Protein AF-A0A315EKC3-F1 (afdb_monomer)

Nearest PDB structures (foldseek):
  2x48-assembly1_A  TM=8.172E-01  e=1.775E-01  Sulfolobus islandicus rod-shaped virus 1
  2r0q-assembly1_F  TM=9.515E-01  e=4.956E-01  Staphylococcus aureus
  7bhy-assembly1_A  TM=9.100E-01  e=1.217E+00  Bacillus subtilis subsp. subtilis str. 168
  1tro-assembly2_E  TM=5.118E-01  e=4.122E+00  Escherichia coli str. K-12 substr. W3110
  6fal-assembly1_A  TM=5.032E-01  e=4.998E+00  Escherichia coli

Radius of gyration: 19.04 Å; Cα contacts (8 Å, |Δi|>4): 106; chains: 1; bounding box: 40×27×45 Å

Solvent-accessible surface area (backbone atoms only — not comparable to full-atom values): 5693 Å² total; per-residue (Å²): 140,87,82,65,79,79,38,65,35,100,83,78,36,26,38,49,62,30,50,68,76,70,50,88,91,36,71,52,27,71,74,61,34,62,73,51,33,48,59,50,16,73,78,42,39,73,38,73,46,76,42,76,74,61,60,65,59,55,50,50,54,52,46,52,51,51,50,53,42,46,75,72,68,49,52,58,65,58,50,10,64,74,71,76,48,50,51,68,58,44,50,63,53,74,76,105

Organism: NCBI:txid323423

InterPro domains:
  IPR009057 Homedomain-like superfamily [SSF46689] (25-95)
  IPR014875 Mor transcription activator [PF08765] (32-95)
  IPR036388 Winged helix-like DNA-binding domain superfamily [G3DSA:1.10.10.10] (61-96)

Sequence (96 aa):
MMLVEHAHGTDGTGVVYFPIHPRHGQCLVSLVGLSAAVKLSKAYGGQTIILPKCRAIYRARRNAEVMRMAEAGMSNRNIAQAVCLTERQVRNVLAK

pLDDT: mean 86.29, std 16.63, range [36.12, 97.94]

Foldseek 3Di:
DPLPVQQDDPVRWGKDAQALQDDPPDNLCVVPNDVVSNVVSVVQHPDIDTHDDCVVVVVVVLLVVLVVVVVVVDDLVVSCVVSVHDSVVSVVSVVD

Mean predicted aligned error: 7.87 Å

Structure (mmCIF, N/CA/C/O backbone):
data_AF-A0A315EKC3-F1
#
_entry.id   AF-A0A315EKC3-F1
#
loop_
_atom_site.group_PDB
_atom_site.id
_atom_site.type_symbol
_atom_site.label_atom_id
_atom_site.label_alt_id
_atom_site.label_comp_id
_atom_site.label_asym_id
_atom_site.label_entity_id
_atom_site.label_seq_id
_atom_site.pdbx_PDB_ins_code
_atom_site.Cartn_x
_atom_site.Cartn_y
_atom_site.Cartn_z
_atom_site.occupancy
_atom_site.B_iso_or_equiv
_atom_site.auth_seq_id
_atom_site.auth_comp_id
_atom_site.auth_asym_id
_atom_site.auth_atom_id
_atom_site.pdbx_PDB_model_num
ATOM 1 N N . MET A 1 1 ? -3.231 -17.148 -11.780 1.00 37.12 1 MET A N 1
ATOM 2 C CA . MET A 1 1 ? -2.850 -16.057 -10.855 1.00 37.12 1 MET A CA 1
ATOM 3 C C . MET A 1 1 ? -1.353 -16.185 -10.557 1.00 37.12 1 MET A C 1
ATOM 5 O O . MET A 1 1 ? -0.987 -16.747 -9.543 1.00 37.12 1 MET A O 1
ATOM 9 N N . MET A 1 2 ? -0.496 -15.757 -11.498 1.00 36.12 2 MET A N 1
ATOM 10 C CA . MET A 1 2 ? 0.964 -16.010 -11.522 1.00 36.12 2 MET A CA 1
ATOM 11 C C . MET A 1 2 ? 1.773 -14.697 -11.564 1.00 36.12 2 MET A C 1
ATOM 13 O O . MET A 1 2 ? 2.610 -14.499 -12.436 1.00 36.12 2 MET A O 1
ATOM 17 N N . LEU A 1 3 ? 1.492 -13.741 -10.6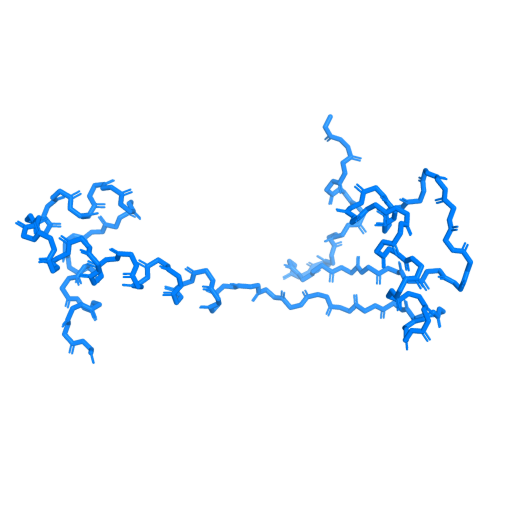75 1.00 39.88 3 LEU A N 1
ATOM 18 C CA . LEU A 1 3 ? 2.301 -12.509 -10.575 1.00 39.88 3 LEU A CA 1
ATOM 19 C C . LEU A 1 3 ? 3.009 -12.346 -9.229 1.00 39.88 3 LEU A C 1
ATOM 21 O O . LEU A 1 3 ? 3.786 -11.414 -9.063 1.00 39.88 3 LEU A O 1
ATOM 25 N N . VAL A 1 4 ? 2.778 -13.259 -8.283 1.00 43.75 4 VAL A N 1
ATOM 26 C CA . VAL A 1 4 ? 3.284 -13.123 -6.910 1.00 43.75 4 VAL A CA 1
ATOM 27 C C . VAL A 1 4 ? 4.591 -13.899 -6.689 1.00 43.75 4 VAL A C 1
ATOM 29 O O . VAL A 1 4 ? 5.378 -13.523 -5.833 1.00 43.75 4 VAL A O 1
ATOM 32 N N . GLU A 1 5 ? 4.896 -14.909 -7.512 1.00 43.12 5 GLU A N 1
ATOM 33 C CA . GLU A 1 5 ? 5.991 -15.849 -7.212 1.00 43.12 5 GLU A CA 1
ATOM 34 C C . GLU A 1 5 ? 7.410 -15.290 -7.393 1.00 43.12 5 GLU A C 1
ATOM 36 O O . GLU A 1 5 ? 8.347 -15.787 -6.779 1.00 43.12 5 GLU A O 1
ATOM 41 N N . HIS A 1 6 ? 7.596 -14.216 -8.163 1.00 44.69 6 HIS A N 1
ATOM 42 C CA . HIS A 1 6 ? 8.936 -13.678 -8.445 1.00 44.69 6 HIS A CA 1
ATOM 43 C C . HIS A 1 6 ? 9.391 -12.583 -7.469 1.00 44.69 6 HIS A C 1
ATOM 45 O O . HIS A 1 6 ? 10.468 -12.021 -7.649 1.00 44.69 6 HIS A O 1
ATOM 51 N N . ALA A 1 7 ? 8.583 -12.268 -6.451 1.00 49.41 7 ALA A N 1
ATOM 52 C CA . ALA A 1 7 ? 8.886 -11.253 -5.443 1.00 49.41 7 ALA A CA 1
ATOM 53 C C . ALA A 1 7 ? 8.872 -11.832 -4.020 1.00 49.41 7 ALA A C 1
ATOM 55 O O . ALA A 1 7 ? 8.479 -11.147 -3.077 1.00 49.41 7 ALA A O 1
ATOM 56 N N . HIS A 1 8 ? 9.284 -13.088 -3.846 1.00 47.12 8 HIS A N 1
ATOM 57 C CA . HIS A 1 8 ? 9.483 -13.692 -2.531 1.00 47.12 8 HIS A CA 1
ATOM 58 C C . HIS A 1 8 ? 10.980 -13.853 -2.261 1.00 47.12 8 HIS A C 1
ATOM 60 O O . HIS A 1 8 ? 11.618 -14.775 -2.757 1.00 47.12 8 HIS A O 1
ATOM 66 N N . GLY A 1 9 ? 11.551 -12.943 -1.474 1.00 49.84 9 GLY A N 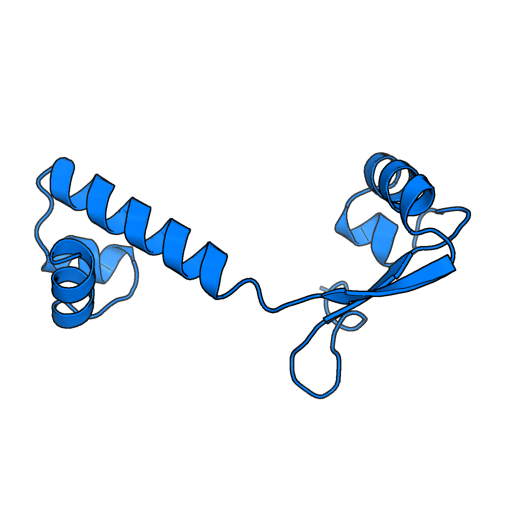1
ATOM 67 C CA . GLY A 1 9 ? 12.784 -13.223 -0.747 1.00 49.84 9 GLY A CA 1
ATOM 68 C C . GLY A 1 9 ? 12.511 -14.225 0.376 1.00 49.84 9 GLY A C 1
ATOM 69 O O . GLY A 1 9 ? 11.385 -14.365 0.866 1.00 49.84 9 GLY A O 1
ATOM 70 N N . THR A 1 10 ? 13.555 -14.948 0.766 1.00 48.25 10 THR A N 1
ATOM 71 C CA . THR A 1 10 ? 13.525 -16.106 1.676 1.00 48.25 10 THR A CA 1
ATOM 72 C C . THR A 1 10 ? 13.081 -15.787 3.113 1.00 48.25 10 THR A C 1
ATOM 74 O O . THR A 1 10 ? 12.813 -16.695 3.892 1.00 48.25 10 THR A O 1
ATOM 77 N N . ASP A 1 11 ? 12.933 -14.511 3.464 1.00 53.38 11 ASP A N 1
ATOM 78 C CA . ASP A 1 11 ? 12.584 -13.973 4.788 1.00 53.38 11 ASP A CA 1
ATOM 79 C C . ASP A 1 11 ? 11.230 -13.212 4.802 1.00 53.38 11 ASP A C 1
ATOM 81 O O . ASP A 1 11 ? 10.872 -12.490 5.751 1.00 53.38 11 ASP A O 1
ATOM 85 N N . GLY A 1 12 ? 10.441 -13.352 3.731 1.00 54.59 12 GLY A N 1
ATOM 86 C CA . GLY A 1 12 ? 9.180 -12.634 3.531 1.00 54.59 12 GLY A CA 1
ATOM 87 C C . GLY A 1 12 ? 9.361 -11.175 3.103 1.00 54.59 12 GLY A C 1
ATOM 88 O O . GLY A 1 12 ? 8.404 -10.397 3.175 1.00 54.59 12 GLY A O 1
ATOM 89 N N . THR A 1 13 ? 10.573 -10.787 2.715 1.00 63.16 13 THR A N 1
ATOM 90 C CA . THR A 1 13 ? 10.888 -9.494 2.108 1.00 63.16 13 THR A CA 1
ATOM 91 C C . THR A 1 13 ? 10.895 -9.681 0.593 1.00 63.16 13 THR A C 1
ATOM 93 O O . THR A 1 13 ? 11.463 -10.648 0.102 1.00 63.16 13 THR A O 1
ATOM 96 N N . GLY A 1 14 ? 10.199 -8.837 -0.170 1.00 74.06 14 GLY A N 1
ATOM 97 C CA . GLY A 1 14 ? 10.137 -9.035 -1.620 1.00 74.06 14 GLY A CA 1
ATOM 98 C C . GLY A 1 14 ? 11.424 -8.590 -2.299 1.00 74.06 14 GLY A C 1
ATOM 99 O O . GLY A 1 14 ? 12.080 -7.685 -1.804 1.00 74.06 14 GLY A O 1
ATOM 100 N N . VAL A 1 15 ? 11.794 -9.182 -3.429 1.00 81.88 15 VAL A N 1
ATOM 101 C CA . VAL A 1 15 ? 12.894 -8.675 -4.266 1.00 81.88 15 VAL A CA 1
ATOM 102 C C . VAL A 1 15 ? 12.358 -8.362 -5.648 1.00 81.88 15 VAL A C 1
ATOM 104 O O . VAL A 1 15 ? 11.587 -9.138 -6.205 1.00 81.88 15 VAL A O 1
ATOM 107 N N . VAL A 1 16 ? 12.723 -7.205 -6.193 1.00 86.31 16 VAL A N 1
ATOM 108 C CA . VAL A 1 16 ? 12.304 -6.801 -7.538 1.00 86.31 16 VAL A CA 1
ATOM 109 C C . VAL A 1 16 ? 13.500 -6.269 -8.302 1.00 86.31 16 VAL A C 1
ATOM 111 O O . VAL A 1 16 ? 14.190 -5.355 -7.854 1.00 86.31 16 VAL A O 1
ATOM 114 N N . TYR A 1 17 ? 13.728 -6.848 -9.476 1.00 88.19 17 TYR A N 1
ATOM 115 C CA . TYR A 1 17 ? 14.712 -6.366 -10.432 1.00 88.19 17 TYR A CA 1
ATOM 116 C C . TYR A 1 17 ? 14.127 -5.263 -11.321 1.00 88.19 17 TYR A C 1
ATOM 118 O O . TYR A 1 17 ? 13.016 -5.393 -11.845 1.00 88.19 17 TYR A O 1
ATOM 126 N N . PHE A 1 18 ? 14.907 -4.204 -11.528 1.00 92.75 18 PHE A N 1
ATOM 127 C CA . PHE A 1 18 ? 14.570 -3.061 -12.367 1.00 92.75 18 PHE A CA 1
ATOM 128 C C . PHE A 1 18 ? 15.390 -3.121 -13.664 1.00 92.75 18 PHE A C 1
ATOM 130 O O . PHE A 1 18 ? 16.577 -2.802 -13.659 1.00 92.75 18 PHE A O 1
ATOM 137 N N . PRO A 1 19 ? 14.800 -3.528 -14.801 1.00 91.56 19 PRO A N 1
ATOM 138 C CA . PRO A 1 19 ? 15.529 -3.657 -16.060 1.00 91.56 19 PRO A CA 1
ATOM 139 C C . PRO A 1 19 ? 15.910 -2.286 -16.616 1.00 91.56 19 PRO A C 1
ATOM 141 O O . PRO A 1 19 ? 15.110 -1.362 -16.554 1.00 91.56 19 PRO A O 1
ATOM 144 N N . ILE A 1 20 ? 17.087 -2.155 -17.233 1.00 94.25 20 ILE A N 1
ATOM 145 C CA . ILE A 1 20 ? 17.513 -0.893 -17.875 1.00 94.25 20 ILE A CA 1
ATOM 146 C C . ILE A 1 20 ? 16.552 -0.505 -19.015 1.00 94.25 20 ILE A C 1
ATOM 148 O O . ILE A 1 20 ? 16.196 0.659 -19.168 1.00 94.25 20 ILE A O 1
ATOM 152 N N . HIS A 1 21 ? 16.071 -1.499 -19.769 1.00 94.50 21 HIS A N 1
ATOM 153 C CA . HIS A 1 21 ? 15.108 -1.327 -20.858 1.00 94.50 21 HIS A CA 1
ATOM 154 C C . HIS A 1 21 ? 13.869 -2.206 -20.617 1.00 94.50 21 HIS A C 1
ATOM 156 O O . HIS A 1 21 ? 13.867 -3.375 -21.021 1.00 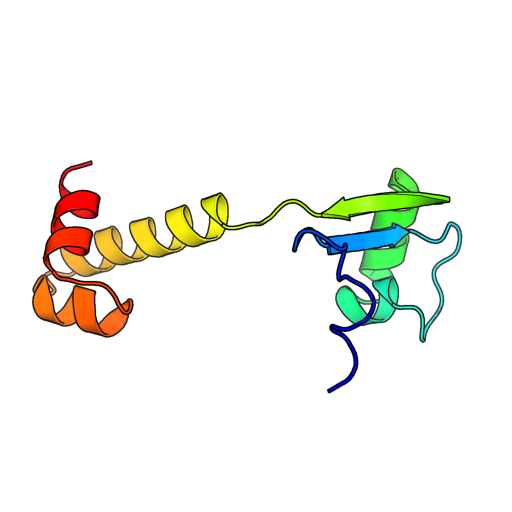94.50 21 HIS A O 1
ATOM 162 N N . PRO A 1 22 ? 12.826 -1.685 -19.943 1.00 92.38 22 PRO A N 1
ATOM 163 C CA . PRO A 1 22 ? 11.599 -2.431 -19.674 1.00 92.38 22 PRO A CA 1
ATOM 164 C C . PRO A 1 22 ? 10.884 -2.887 -20.947 1.00 92.38 22 PRO A C 1
ATOM 166 O O . PRO A 1 22 ? 10.744 -2.120 -21.900 1.00 92.38 22 PRO A O 1
ATOM 169 N N . ARG A 1 23 ? 10.389 -4.128 -20.948 1.00 92.50 23 ARG A N 1
ATOM 170 C CA . ARG A 1 23 ? 9.612 -4.724 -22.048 1.00 92.50 23 ARG A CA 1
ATOM 171 C C . ARG A 1 23 ? 8.375 -5.442 -21.515 1.00 92.50 23 ARG A C 1
ATOM 173 O O . ARG A 1 23 ? 8.361 -5.909 -20.376 1.00 92.50 23 ARG A O 1
ATOM 180 N N . HIS A 1 24 ? 7.343 -5.557 -22.349 1.00 91.06 24 HIS A N 1
ATOM 181 C CA . HIS A 1 24 ? 6.157 -6.355 -22.028 1.00 91.06 24 HIS A CA 1
ATOM 182 C C . HIS A 1 24 ? 6.534 -7.791 -21.627 1.00 91.06 24 HIS A C 1
ATOM 184 O O . HIS A 1 24 ? 7.520 -8.341 -22.113 1.00 91.06 24 HIS A O 1
ATOM 190 N N . GLY A 1 25 ? 5.761 -8.380 -20.711 1.00 84.50 25 GLY A N 1
ATOM 191 C CA . GLY A 1 25 ? 5.993 -9.733 -20.193 1.00 84.50 25 GLY A CA 1
ATOM 192 C C . GLY A 1 25 ? 7.024 -9.829 -19.062 1.00 84.50 25 GLY A C 1
ATOM 193 O O . GLY A 1 25 ? 7.110 -10.864 -18.411 1.00 84.50 25 GLY A O 1
ATOM 194 N N . GLN A 1 26 ? 7.775 -8.763 -18.765 1.00 86.75 26 GLN A N 1
ATOM 195 C CA . GLN A 1 26 ? 8.668 -8.731 -17.602 1.00 86.75 26 GLN A CA 1
ATOM 196 C C . GLN A 1 26 ? 7.884 -8.528 -16.295 1.00 86.75 26 GLN A C 1
ATOM 198 O O . GLN A 1 26 ? 6.841 -7.867 -16.278 1.00 86.75 26 GLN A O 1
ATOM 203 N N . CYS A 1 27 ? 8.419 -9.048 -15.184 1.00 85.25 27 CYS A N 1
ATOM 204 C CA . CYS A 1 27 ? 7.788 -8.975 -13.860 1.00 85.25 27 CYS A CA 1
ATOM 205 C C . CYS A 1 27 ? 7.439 -7.530 -13.459 1.00 85.25 2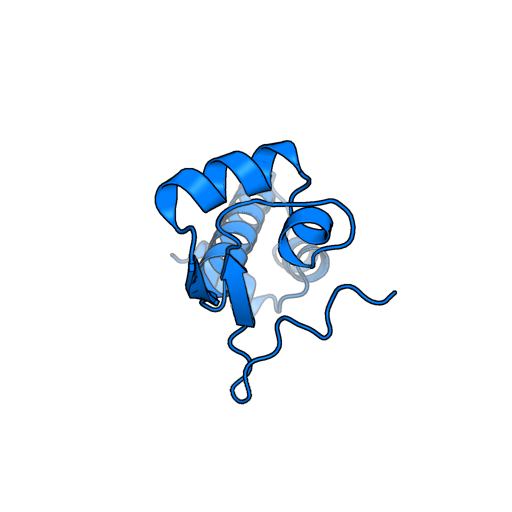7 CYS A C 1
ATOM 207 O O . CYS A 1 27 ? 6.270 -7.229 -13.226 1.00 85.25 27 CYS A O 1
ATOM 209 N N . LEU A 1 28 ? 8.409 -6.603 -13.492 1.00 88.00 28 LEU A N 1
ATOM 210 C CA . LEU A 1 28 ? 8.169 -5.198 -13.134 1.00 88.00 28 LEU A CA 1
ATOM 211 C C . LEU A 1 28 ? 7.065 -4.562 -13.994 1.00 88.00 28 LEU A C 1
ATOM 213 O O . LEU A 1 28 ? 6.177 -3.893 -13.474 1.00 88.00 28 LEU A O 1
ATOM 217 N N . VAL A 1 29 ? 7.086 -4.804 -15.307 1.00 92.50 29 VAL A N 1
ATOM 218 C CA . VAL A 1 29 ? 6.079 -4.269 -16.238 1.00 92.50 29 VAL A CA 1
ATOM 219 C C . VAL A 1 29 ? 4.693 -4.838 -15.950 1.00 92.50 29 VAL A C 1
ATOM 221 O O . VAL A 1 29 ? 3.707 -4.120 -16.073 1.00 92.50 29 VAL A O 1
ATOM 224 N N . SER A 1 30 ? 4.605 -6.093 -15.522 1.00 89.50 30 SER A N 1
ATOM 225 C CA . SER A 1 30 ? 3.332 -6.714 -15.152 1.00 89.50 30 SER A CA 1
ATOM 226 C C . SER A 1 30 ? 2.791 -6.197 -13.813 1.00 89.50 30 SER A C 1
ATOM 228 O O . SER A 1 30 ? 1.582 -6.186 -13.610 1.00 89.50 30 SER A O 1
ATOM 230 N N . LEU A 1 31 ? 3.673 -5.742 -12.915 1.00 87.94 31 LEU A N 1
ATOM 231 C CA . LEU A 1 31 ? 3.305 -5.196 -11.606 1.00 87.94 31 LEU A CA 1
ATOM 232 C C . LEU A 1 31 ? 2.808 -3.748 -11.671 1.00 87.94 31 LEU A C 1
ATOM 234 O O . LEU A 1 31 ? 1.830 -3.410 -11.010 1.00 87.94 31 LEU A O 1
ATOM 238 N N . VAL A 1 32 ? 3.489 -2.883 -12.430 1.00 90.25 32 VAL A N 1
ATOM 239 C CA . VAL A 1 32 ? 3.209 -1.431 -12.431 1.00 90.25 32 VAL A CA 1
ATOM 240 C C . VAL A 1 32 ? 2.809 -0.873 -13.800 1.00 90.25 32 VAL A C 1
ATOM 242 O O . VAL A 1 32 ? 2.477 0.305 -13.920 1.00 90.25 32 VAL A O 1
ATOM 245 N N . GLY A 1 33 ? 2.831 -1.699 -14.846 1.00 93.56 33 GLY A N 1
ATOM 246 C CA . GLY A 1 33 ? 2.637 -1.272 -16.229 1.00 93.56 33 GLY A CA 1
ATOM 247 C C . GLY A 1 33 ? 3.917 -0.728 -16.873 1.00 93.56 33 GLY A C 1
ATOM 248 O O . GLY A 1 33 ? 4.853 -0.290 -16.202 1.00 93.56 33 GLY A O 1
ATOM 249 N N . LEU A 1 34 ? 3.959 -0.724 -18.211 1.00 94.00 34 LEU A N 1
ATOM 250 C CA . LEU A 1 34 ? 5.164 -0.354 -18.968 1.00 94.00 34 LEU A CA 1
ATOM 251 C C . LEU A 1 34 ? 5.590 1.099 -18.719 1.00 94.00 34 LEU A C 1
ATOM 253 O O . LEU A 1 34 ? 6.763 1.365 -18.477 1.00 94.00 34 LEU A O 1
ATOM 257 N N . SER A 1 35 ? 4.640 2.037 -18.730 1.00 95.12 35 SER A N 1
ATOM 258 C CA . SER A 1 35 ? 4.924 3.466 -18.531 1.00 95.12 35 SER A CA 1
ATOM 259 C C . SER A 1 35 ? 5.567 3.749 -17.167 1.00 95.12 35 SER A C 1
ATOM 261 O O . SER A 1 35 ? 6.565 4.467 -17.082 1.00 95.12 35 SER A O 1
ATOM 263 N N . ALA A 1 36 ? 5.046 3.142 -16.094 1.00 94.06 36 ALA A N 1
ATOM 264 C CA . ALA A 1 36 ? 5.620 3.290 -14.759 1.00 94.06 36 ALA A CA 1
ATOM 265 C C . ALA A 1 36 ? 6.971 2.574 -14.641 1.00 94.06 36 ALA A C 1
ATOM 267 O O . ALA A 1 36 ? 7.908 3.143 -14.083 1.00 94.06 36 ALA A O 1
ATOM 268 N N . ALA A 1 37 ? 7.104 1.378 -15.224 1.00 94.12 37 ALA A N 1
ATOM 269 C CA . ALA A 1 37 ? 8.366 0.647 -15.251 1.00 94.12 37 ALA A CA 1
ATOM 270 C C . ALA A 1 37 ? 9.478 1.460 -15.932 1.00 94.12 37 ALA A C 1
ATOM 272 O O . ALA A 1 37 ? 10.568 1.554 -15.384 1.00 94.12 37 ALA A O 1
ATOM 273 N N . VAL A 1 38 ? 9.199 2.131 -17.057 1.00 95.44 38 VAL A N 1
ATOM 274 C CA . VAL A 1 38 ? 10.168 3.023 -17.724 1.00 95.44 38 VAL A CA 1
ATOM 275 C C . VAL A 1 38 ? 10.615 4.159 -16.805 1.00 95.44 38 VAL A C 1
ATOM 277 O O . VAL A 1 38 ? 11.805 4.458 -16.741 1.00 95.44 38 VAL A O 1
ATOM 280 N N . LYS A 1 39 ? 9.694 4.785 -16.064 1.00 95.94 39 LYS A N 1
ATOM 281 C CA . LYS A 1 39 ? 10.045 5.851 -15.110 1.00 95.94 39 LYS A CA 1
ATOM 282 C C . LYS A 1 39 ? 10.915 5.329 -13.968 1.00 95.94 39 LYS A C 1
ATOM 284 O O . LYS A 1 39 ? 11.903 5.968 -13.627 1.00 95.94 39 LYS A O 1
ATOM 289 N N . LEU A 1 40 ? 10.578 4.167 -13.413 1.00 92.94 40 LEU A N 1
ATOM 290 C CA . LEU A 1 40 ? 11.346 3.546 -12.333 1.00 92.94 40 LEU A CA 1
ATOM 291 C C . LEU A 1 40 ? 12.737 3.112 -12.806 1.00 92.94 40 LEU A C 1
ATOM 293 O O . LEU A 1 40 ? 13.726 3.371 -12.127 1.00 92.94 40 LEU A O 1
ATOM 297 N N . SER A 1 41 ? 12.834 2.531 -13.998 1.00 94.56 41 SER A N 1
ATOM 298 C CA . SER A 1 41 ? 14.099 2.106 -14.597 1.00 94.56 41 SER A CA 1
ATOM 299 C C . SER A 1 41 ? 15.041 3.255 -14.940 1.00 94.56 41 SER A C 1
ATOM 301 O O . SER A 1 41 ? 16.248 3.042 -14.970 1.00 94.56 41 SER A O 1
ATOM 303 N N . LYS A 1 42 ? 14.541 4.482 -15.134 1.00 95.00 42 LYS A N 1
ATOM 304 C CA . LYS A 1 42 ? 15.415 5.662 -15.252 1.00 95.00 42 LYS A CA 1
ATOM 305 C C . LYS A 1 42 ? 16.185 5.954 -13.962 1.00 95.00 42 LYS A C 1
ATOM 307 O O . LYS A 1 42 ? 17.307 6.432 -14.038 1.00 95.00 42 LYS A O 1
ATOM 312 N N . ALA A 1 43 ? 15.586 5.686 -12.802 1.00 93.12 43 ALA A N 1
ATOM 313 C CA . ALA A 1 43 ? 16.212 5.928 -11.502 1.00 93.12 43 ALA A CA 1
ATOM 314 C C . ALA A 1 43 ? 16.978 4.702 -10.975 1.00 93.12 43 ALA A C 1
ATOM 316 O O . ALA A 1 43 ? 18.031 4.849 -10.363 1.00 93.12 43 ALA A O 1
ATOM 317 N N . TYR A 1 44 ? 16.456 3.498 -11.223 1.00 92.81 44 TYR A N 1
ATOM 318 C CA . TYR A 1 44 ? 16.916 2.257 -10.587 1.00 92.81 44 TYR A CA 1
ATOM 319 C C . TYR A 1 44 ? 17.360 1.173 -11.579 1.00 92.81 44 TYR A C 1
ATOM 321 O O . TYR A 1 44 ? 17.581 0.030 -11.186 1.00 92.81 44 TYR A O 1
ATOM 329 N N . GLY A 1 45 ? 17.464 1.493 -12.870 1.00 92.62 45 GLY A N 1
ATOM 330 C CA . GLY A 1 45 ? 17.795 0.526 -13.916 1.00 92.62 45 GLY A CA 1
ATOM 331 C C . GLY A 1 45 ? 19.087 -0.241 -13.624 1.00 92.62 45 GLY A C 1
ATOM 332 O O . GLY A 1 45 ? 20.101 0.339 -13.247 1.00 92.62 45 GLY A O 1
ATOM 333 N N . GLY A 1 46 ? 19.038 -1.560 -13.798 1.00 92.00 46 GLY A N 1
ATOM 334 C CA . GLY A 1 46 ? 20.141 -2.478 -13.516 1.00 92.00 46 GLY A CA 1
ATOM 335 C C . GLY A 1 46 ? 20.220 -2.950 -12.063 1.00 92.00 46 GLY A C 1
ATOM 336 O O . GLY A 1 46 ? 21.039 -3.817 -11.773 1.00 92.00 46 GLY A O 1
ATOM 337 N N . GLN A 1 47 ? 19.375 -2.437 -11.164 1.00 91.31 47 GLN A N 1
ATOM 338 C CA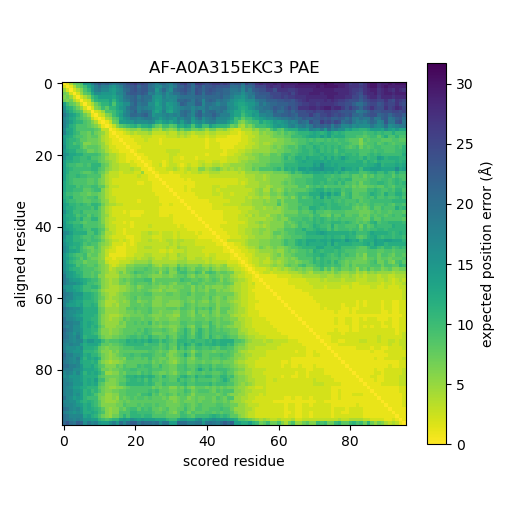 . GLN A 1 47 ? 19.416 -2.779 -9.743 1.00 91.31 47 GLN A CA 1
ATOM 339 C C . GLN A 1 47 ? 18.338 -3.798 -9.366 1.00 91.31 47 GLN A C 1
ATOM 341 O O . GLN A 1 47 ? 17.231 -3.802 -9.909 1.00 91.31 47 GLN A O 1
ATOM 346 N N . THR A 1 48 ? 18.650 -4.632 -8.375 1.00 89.12 48 THR A N 1
ATOM 347 C CA . THR A 1 48 ? 17.665 -5.445 -7.657 1.00 89.12 48 THR A CA 1
ATOM 348 C C . THR A 1 48 ? 17.438 -4.817 -6.295 1.00 89.12 48 THR A C 1
ATOM 350 O O . THR A 1 48 ? 18.371 -4.696 -5.505 1.00 89.12 48 THR A O 1
ATOM 353 N N . ILE A 1 49 ? 16.201 -4.412 -6.023 1.00 86.19 49 ILE A N 1
ATOM 354 C CA . ILE A 1 49 ? 15.834 -3.746 -4.776 1.00 86.19 49 ILE A CA 1
ATOM 355 C C . ILE A 1 49 ? 15.059 -4.717 -3.895 1.00 86.19 49 ILE A C 1
ATOM 357 O O . ILE A 1 49 ? 14.141 -5.406 -4.347 1.00 86.19 49 ILE A O 1
ATOM 361 N N . ILE A 1 50 ? 15.419 -4.729 -2.614 1.00 84.00 50 ILE A N 1
ATOM 362 C CA . ILE A 1 50 ? 14.679 -5.416 -1.562 1.00 84.00 50 ILE A CA 1
ATOM 363 C C . ILE A 1 50 ? 13.491 -4.531 -1.164 1.00 84.00 50 ILE A C 1
ATOM 365 O O . ILE A 1 50 ? 13.662 -3.415 -0.675 1.00 84.00 50 ILE A O 1
ATOM 369 N N . LEU A 1 51 ? 12.277 -5.023 -1.385 1.00 79.81 51 LEU A N 1
ATOM 370 C CA . LEU A 1 51 ? 11.035 -4.356 -1.030 1.00 79.81 51 LEU A CA 1
ATOM 371 C C . LEU A 1 51 ? 10.733 -4.536 0.461 1.00 79.81 51 LEU A C 1
ATOM 373 O O . LEU A 1 51 ? 10.433 -5.655 0.895 1.00 79.81 51 LEU A O 1
ATOM 377 N N . PRO A 1 52 ? 10.739 -3.451 1.255 1.00 76.12 52 PRO A N 1
ATOM 378 C CA . PRO A 1 52 ? 10.413 -3.540 2.666 1.00 76.12 52 PRO A CA 1
ATOM 379 C C . PRO A 1 52 ? 8.948 -3.942 2.863 1.00 76.12 52 PRO A C 1
ATOM 381 O O . PRO A 1 52 ? 8.064 -3.655 2.055 1.00 76.12 52 PRO A O 1
ATOM 384 N N . LYS A 1 53 ? 8.660 -4.568 4.005 1.00 78.44 53 LYS A N 1
ATOM 385 C CA . LYS A 1 53 ? 7.288 -4.902 4.397 1.00 78.44 53 LYS A CA 1
ATOM 386 C C . LYS A 1 53 ? 6.506 -3.614 4.670 1.00 78.44 53 LYS A C 1
ATOM 388 O O . LYS A 1 53 ? 6.759 -2.931 5.660 1.00 78.44 53 LYS A O 1
ATOM 393 N N . CYS A 1 54 ? 5.455 -3.347 3.897 1.00 82.44 54 CYS A N 1
ATOM 394 C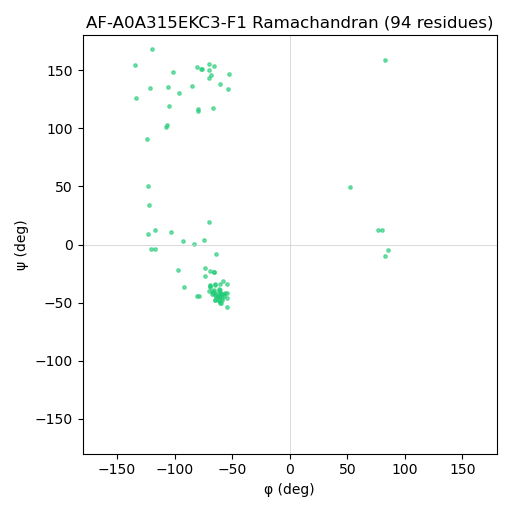 CA . CYS A 1 54 ? 4.571 -2.182 4.079 1.00 82.44 54 CYS A CA 1
ATOM 395 C C . CYS A 1 54 ? 3.675 -2.243 5.340 1.00 82.44 54 CYS A C 1
ATOM 397 O O . CYS A 1 54 ? 2.673 -1.534 5.431 1.00 82.44 54 CYS A O 1
ATOM 399 N N . ARG A 1 55 ? 4.013 -3.070 6.343 1.00 85.25 55 ARG A N 1
ATOM 400 C CA . ARG A 1 55 ? 3.223 -3.280 7.573 1.00 85.25 55 ARG A CA 1
ATOM 401 C C . ARG A 1 55 ? 2.926 -1.971 8.303 1.00 85.25 55 ARG A C 1
ATOM 403 O O . ARG A 1 55 ? 1.807 -1.786 8.770 1.00 85.25 55 ARG A O 1
ATOM 410 N N . ALA A 1 56 ? 3.908 -1.073 8.388 1.00 86.56 56 ALA A N 1
ATOM 411 C CA . ALA A 1 56 ? 3.743 0.223 9.041 1.00 86.56 56 ALA A CA 1
ATOM 412 C C . ALA A 1 56 ? 2.712 1.099 8.311 1.00 86.56 56 ALA A C 1
ATOM 414 O O . ALA A 1 56 ? 1.810 1.634 8.950 1.00 86.56 56 ALA A O 1
ATOM 415 N N . ILE A 1 57 ? 2.792 1.164 6.978 1.00 89.19 57 ILE A N 1
ATOM 416 C CA . ILE A 1 57 ? 1.874 1.943 6.137 1.00 89.19 57 ILE A CA 1
ATOM 417 C C . ILE A 1 57 ? 0.452 1.383 6.235 1.00 89.19 57 ILE A C 1
ATOM 419 O O . ILE A 1 57 ? -0.488 2.131 6.496 1.00 89.19 57 ILE A O 1
ATOM 423 N N . TYR A 1 58 ? 0.280 0.063 6.104 1.00 89.75 58 TYR A N 1
ATOM 424 C CA . TYR A 1 58 ? -1.039 -0.563 6.244 1.00 89.75 58 TYR A CA 1
ATOM 425 C C . TYR A 1 58 ? -1.631 -0.357 7.638 1.00 89.75 58 TYR A C 1
ATOM 427 O O . TYR A 1 58 ? -2.821 -0.070 7.768 1.00 89.75 58 TYR A O 1
ATOM 435 N N . ARG A 1 59 ? -0.803 -0.451 8.686 1.00 92.00 59 ARG A N 1
ATOM 436 C CA . ARG A 1 59 ? -1.228 -0.169 10.059 1.00 92.00 59 ARG A CA 1
ATOM 437 C C . ARG A 1 59 ? -1.667 1.285 10.219 1.00 92.00 59 ARG A C 1
ATOM 439 O O . ARG A 1 59 ? -2.701 1.513 10.838 1.00 92.00 59 ARG A O 1
ATOM 446 N N . ALA A 1 60 ? -0.914 2.238 9.671 1.00 93.12 60 ALA A N 1
ATOM 447 C CA . ALA A 1 60 ? -1.255 3.657 9.717 1.00 93.12 60 ALA A CA 1
ATOM 448 C C . ALA A 1 60 ? -2.583 3.935 8.999 1.00 93.12 60 ALA A C 1
ATOM 450 O O . ALA A 1 60 ? -3.476 4.533 9.591 1.00 93.12 60 ALA A O 1
ATOM 451 N N . ARG A 1 61 ? -2.764 3.401 7.783 1.00 95.38 61 ARG A N 1
ATOM 452 C CA . ARG A 1 61 ? -4.020 3.523 7.026 1.00 95.38 61 ARG A CA 1
ATOM 453 C C . ARG A 1 61 ? -5.211 2.945 7.792 1.00 95.38 61 ARG A C 1
ATOM 455 O O . ARG A 1 61 ? -6.240 3.597 7.906 1.00 95.38 61 ARG A O 1
ATOM 462 N N . ARG A 1 62 ? -5.070 1.734 8.340 1.00 95.88 62 ARG A N 1
ATOM 463 C CA . ARG A 1 62 ? -6.119 1.097 9.150 1.00 95.88 62 ARG A CA 1
ATOM 464 C C . ARG A 1 62 ? -6.449 1.927 10.392 1.00 95.88 62 ARG A C 1
ATOM 466 O O . ARG A 1 62 ? -7.611 2.054 10.744 1.00 95.88 62 ARG A O 1
ATOM 473 N N . ASN A 1 63 ? -5.440 2.476 11.066 1.00 96.94 63 ASN A N 1
ATOM 474 C CA . ASN A 1 63 ? -5.658 3.320 12.236 1.00 96.94 63 ASN A CA 1
ATOM 475 C C . ASN A 1 63 ? -6.384 4.624 11.874 1.00 96.94 63 ASN A C 1
ATOM 477 O O . ASN A 1 63 ? -7.290 5.014 12.598 1.00 96.94 63 ASN A O 1
ATOM 481 N N . ALA A 1 64 ? -6.037 5.254 10.750 1.00 96.75 64 ALA A N 1
ATOM 482 C CA . ALA A 1 64 ? -6.757 6.424 10.250 1.00 96.75 64 ALA A CA 1
ATOM 483 C C . ALA A 1 64 ? -8.233 6.102 9.962 1.00 96.75 64 ALA A C 1
ATOM 485 O O . ALA A 1 64 ? -9.109 6.887 10.304 1.00 96.75 64 ALA A O 1
ATOM 486 N N . GLU A 1 65 ? -8.520 4.917 9.415 1.00 97.38 65 GLU A N 1
ATOM 487 C CA . GLU A 1 65 ? -9.901 4.475 9.195 1.00 97.38 65 GLU A CA 1
ATOM 488 C C . GLU A 1 65 ? -10.666 4.254 10.509 1.00 97.38 65 GLU A C 1
ATOM 490 O O . GLU A 1 65 ? -11.826 4.640 10.613 1.00 97.38 65 GLU A O 1
ATOM 495 N N . VAL A 1 66 ? -10.009 3.703 11.538 1.00 97.56 66 VAL A N 1
ATOM 496 C CA . VAL A 1 66 ? -10.587 3.589 12.889 1.00 97.56 66 VAL A CA 1
ATOM 497 C C . VAL A 1 66 ? -10.962 4.964 13.449 1.00 97.56 66 VAL A C 1
ATOM 499 O O . VAL A 1 66 ? -12.075 5.116 13.948 1.00 97.56 66 VAL A O 1
ATOM 502 N N . MET A 1 67 ? -10.074 5.960 13.333 1.00 97.31 67 MET A N 1
ATOM 503 C CA . MET A 1 67 ? -10.3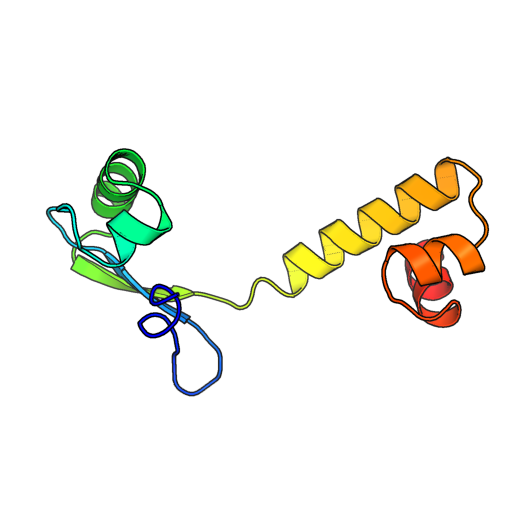54 7.335 13.777 1.00 97.31 67 MET A CA 1
ATOM 504 C C . MET A 1 67 ? -11.543 7.927 13.017 1.00 97.31 67 MET A C 1
ATOM 506 O O . MET A 1 67 ? -12.499 8.386 13.633 1.00 97.31 67 MET A O 1
ATOM 510 N N . ARG A 1 68 ? -11.540 7.811 11.684 1.00 97.94 68 ARG A N 1
ATOM 511 C CA . ARG A 1 68 ? -12.617 8.305 10.816 1.00 97.94 68 ARG A CA 1
ATOM 512 C C . ARG A 1 68 ? -13.979 7.701 11.173 1.00 97.94 68 ARG A C 1
ATOM 514 O O . ARG A 1 68 ? -14.989 8.399 11.184 1.00 97.94 68 ARG A O 1
ATOM 521 N N . MET A 1 69 ? -14.034 6.395 11.444 1.00 97.38 69 MET A N 1
ATOM 522 C CA . MET A 1 69 ? -15.280 5.727 11.834 1.00 97.38 69 MET A CA 1
ATOM 523 C C . MET A 1 69 ? -15.760 6.153 13.228 1.00 97.38 69 MET A C 1
ATOM 525 O O . MET A 1 69 ? -16.966 6.285 13.438 1.00 97.38 69 MET A O 1
ATOM 529 N N . ALA A 1 70 ? -14.837 6.380 14.167 1.00 97.12 70 ALA A N 1
ATOM 530 C CA . ALA A 1 70 ? -15.171 6.877 15.499 1.00 97.12 70 ALA A CA 1
ATOM 531 C C . ALA A 1 70 ? -15.699 8.320 15.452 1.00 97.12 70 ALA A C 1
ATOM 533 O O . ALA A 1 70 ? -16.711 8.613 16.083 1.00 97.12 70 ALA A O 1
ATOM 534 N N . GLU A 1 71 ? -15.082 9.191 14.649 1.00 97.00 71 GLU A N 1
ATOM 535 C CA . GLU A 1 71 ? -15.565 10.556 14.385 1.00 97.00 71 GLU A CA 1
ATOM 536 C C . GLU A 1 71 ? -16.962 10.562 13.750 1.00 97.00 71 GLU A C 1
ATOM 538 O O . GLU A 1 71 ? -17.789 11.413 14.066 1.00 97.00 71 GLU A O 1
ATOM 543 N N . ALA A 1 72 ? -17.265 9.566 12.913 1.00 97.25 72 ALA A N 1
ATOM 544 C CA . ALA A 1 72 ? -18.601 9.348 12.359 1.00 97.25 72 ALA A CA 1
ATOM 545 C C . ALA A 1 72 ? -19.616 8.768 13.373 1.00 97.25 72 ALA A C 1
ATOM 547 O O . ALA A 1 72 ? -20.744 8.451 12.994 1.00 97.25 72 ALA A O 1
ATOM 548 N N . GLY A 1 73 ? -19.235 8.595 14.644 1.00 97.56 73 GLY A N 1
ATOM 549 C CA . GLY A 1 73 ? -20.111 8.136 15.725 1.00 97.56 73 GLY A CA 1
ATOM 550 C C . GLY A 1 73 ? -20.338 6.622 15.781 1.00 97.56 73 GLY A C 1
ATOM 551 O O . GLY A 1 73 ? -21.239 6.167 16.489 1.00 97.56 73 GLY A O 1
ATOM 552 N N . MET A 1 74 ? -19.559 5.813 15.053 1.00 97.44 74 MET A N 1
ATOM 553 C CA . MET A 1 74 ? -19.691 4.355 15.133 1.00 97.44 74 MET A CA 1
ATOM 554 C C . MET A 1 74 ? -19.236 3.815 16.496 1.00 97.44 74 MET A C 1
ATOM 556 O O . MET A 1 74 ? -18.268 4.284 17.090 1.00 97.44 74 MET A O 1
ATOM 560 N N . SER A 1 75 ? -19.902 2.759 16.973 1.00 97.69 75 SER A N 1
ATOM 561 C CA . SER A 1 75 ? -19.500 2.070 18.202 1.00 97.69 75 SER A CA 1
ATOM 562 C C . SER A 1 75 ? -18.194 1.290 18.013 1.00 97.69 75 SER A C 1
ATOM 564 O O . SER A 1 75 ? -17.928 0.739 16.942 1.00 97.69 75 SER A O 1
ATOM 566 N N . ASN A 1 76 ? -17.409 1.146 19.086 1.00 97.38 76 ASN A N 1
ATOM 567 C CA . ASN A 1 76 ? -16.153 0.383 19.064 1.00 97.38 76 ASN A CA 1
ATOM 568 C C . ASN A 1 76 ? -16.327 -1.055 18.551 1.00 97.38 76 ASN A C 1
ATOM 570 O O . ASN A 1 76 ? -15.437 -1.567 17.875 1.00 97.38 76 ASN A O 1
ATOM 574 N N . ARG A 1 77 ? -17.473 -1.687 18.834 1.00 97.88 77 ARG A N 1
ATOM 575 C CA . ARG A 1 77 ? -17.825 -3.024 18.340 1.00 97.88 77 ARG A CA 1
ATOM 576 C C . ARG A 1 77 ? -17.976 -3.051 16.819 1.00 97.88 77 ARG A C 1
ATOM 578 O O . ARG A 1 77 ? -17.399 -3.918 16.166 1.00 97.88 77 ARG A O 1
ATOM 585 N N . ASN A 1 78 ? -18.712 -2.093 16.256 1.00 97.75 78 ASN A N 1
ATOM 586 C CA . ASN A 1 78 ? -18.937 -2.023 14.811 1.00 97.75 78 ASN A CA 1
ATOM 587 C C . ASN A 1 78 ? -17.638 -1.693 14.068 1.00 97.75 78 ASN A C 1
ATOM 589 O O 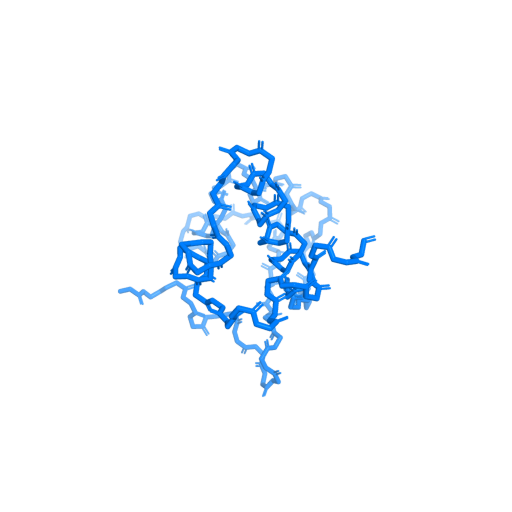. ASN A 1 78 ? -17.342 -2.313 13.048 1.00 97.75 78 ASN A O 1
ATOM 593 N N . ILE A 1 79 ? -16.822 -0.790 14.620 1.00 97.88 79 ILE A N 1
ATOM 594 C CA . ILE A 1 79 ? -15.492 -0.475 14.082 1.00 97.88 79 ILE A CA 1
ATOM 595 C C . ILE A 1 79 ? -14.611 -1.726 14.093 1.00 97.88 79 ILE A C 1
ATOM 597 O O . ILE A 1 79 ? -14.027 -2.083 13.072 1.00 97.88 79 ILE A O 1
ATOM 601 N N . ALA A 1 80 ? -14.540 -2.420 15.233 1.00 97.81 80 ALA A N 1
ATOM 602 C CA . ALA A 1 80 ? -13.758 -3.641 15.399 1.00 97.81 80 ALA A CA 1
ATOM 603 C C . ALA A 1 80 ? -14.125 -4.700 14.348 1.00 97.81 80 ALA A C 1
ATOM 605 O O . ALA A 1 80 ? -13.237 -5.250 13.696 1.00 97.81 80 ALA A O 1
ATOM 606 N N . GLN A 1 81 ? -15.422 -4.917 14.119 1.00 97.31 81 GLN A N 1
ATOM 607 C CA . GLN A 1 81 ? -15.905 -5.827 13.085 1.00 97.31 81 GLN A CA 1
ATOM 608 C C . GLN A 1 81 ? -15.526 -5.359 11.671 1.00 97.31 81 GLN A C 1
ATOM 610 O O . GLN A 1 81 ? -15.077 -6.172 10.866 1.00 97.31 81 GLN A O 1
ATOM 615 N N . ALA A 1 82 ? -15.656 -4.064 11.375 1.00 95.62 82 ALA A N 1
ATOM 616 C CA . ALA A 1 82 ? -15.397 -3.518 10.044 1.00 95.62 82 ALA A CA 1
ATOM 617 C C . ALA A 1 82 ? -13.912 -3.550 9.643 1.00 95.62 82 ALA A C 1
ATOM 619 O O . ALA A 1 82 ? -13.594 -3.763 8.474 1.00 95.62 82 ALA A O 1
ATOM 620 N N . VAL A 1 83 ? -12.994 -3.361 10.599 1.00 94.56 83 VAL A N 1
ATOM 621 C CA . VAL A 1 83 ? -11.539 -3.381 10.344 1.00 94.56 83 VAL A CA 1
ATOM 622 C C . VAL A 1 83 ? -10.849 -4.675 10.794 1.00 94.56 83 VAL A C 1
ATOM 624 O O . VAL A 1 83 ? -9.616 -4.734 10.823 1.00 94.56 83 VAL A O 1
ATOM 627 N N . CYS A 1 84 ? -11.628 -5.703 11.148 1.00 95.00 84 CYS A N 1
ATOM 628 C CA . CYS A 1 84 ? -11.163 -7.008 11.628 1.00 95.00 84 CYS A CA 1
ATOM 629 C C . CYS A 1 84 ? -10.179 -6.912 12.811 1.00 95.00 84 CYS A C 1
ATOM 631 O O . CYS A 1 84 ? -9.104 -7.518 12.800 1.00 95.00 84 CYS A O 1
ATOM 633 N N . LEU A 1 85 ? -10.534 -6.135 13.836 1.00 95.50 85 LEU A N 1
ATOM 634 C CA . LEU A 1 85 ? -9.787 -6.004 15.089 1.00 95.50 85 LEU A CA 1
ATOM 635 C C . LEU A 1 85 ? -10.623 -6.426 16.289 1.00 95.50 85 LEU A C 1
ATOM 637 O O . LEU A 1 85 ? -11.834 -6.580 16.217 1.00 95.50 85 LEU A O 1
ATOM 641 N N . THR A 1 86 ? -9.961 -6.569 17.432 1.00 97.69 86 THR A N 1
ATOM 642 C CA . THR A 1 86 ? -10.660 -6.639 18.721 1.00 97.69 86 THR A CA 1
ATOM 643 C C . THR A 1 86 ? -11.033 -5.239 19.205 1.00 97.69 86 THR A C 1
ATOM 645 O O . THR A 1 86 ? -10.313 -4.271 18.950 1.00 97.69 86 THR A O 1
ATOM 648 N N . GLU A 1 87 ? -12.090 -5.118 20.009 1.00 97.25 87 GLU A N 1
ATOM 649 C CA . GLU A 1 87 ? -12.463 -3.837 20.632 1.00 97.25 87 GLU A CA 1
ATOM 650 C C . GLU A 1 87 ? -11.338 -3.252 21.503 1.00 97.25 87 GLU A C 1
ATOM 652 O O . GLU A 1 87 ? -11.169 -2.036 21.592 1.00 97.25 87 GLU A O 1
ATOM 657 N N . ARG A 1 88 ? -10.510 -4.108 22.121 1.00 97.62 88 ARG A N 1
ATOM 658 C CA . ARG A 1 88 ? -9.299 -3.679 22.839 1.00 97.62 88 ARG A CA 1
ATOM 659 C C . ARG A 1 88 ? -8.315 -2.974 21.905 1.00 97.62 88 ARG A C 1
ATOM 661 O O . ARG A 1 88 ? -7.759 -1.945 22.271 1.00 97.62 88 ARG A O 1
ATOM 668 N N . GLN A 1 89 ? -8.087 -3.516 20.711 1.00 96.75 89 GLN A N 1
ATOM 669 C CA . GLN A 1 89 ? -7.183 -2.903 19.738 1.00 96.75 89 GLN A CA 1
ATOM 670 C C . GLN A 1 89 ? -7.743 -1.598 19.176 1.00 96.75 89 GLN A C 1
ATOM 672 O O . GLN A 1 89 ? -6.961 -0.676 18.979 1.00 96.75 89 GLN A O 1
ATOM 677 N N . VAL A 1 90 ? -9.060 -1.501 18.971 1.00 97.44 90 VAL A N 1
ATOM 678 C CA . VAL A 1 90 ? -9.716 -0.239 18.591 1.00 97.44 90 VAL A CA 1
ATOM 679 C C . VAL A 1 90 ? -9.483 0.823 19.664 1.00 97.44 90 VAL A C 1
ATOM 681 O O . VAL A 1 90 ? -8.941 1.879 19.356 1.00 97.44 90 VAL A O 1
ATOM 684 N N . ARG A 1 91 ? -9.749 0.513 20.941 1.00 97.44 91 ARG A N 1
ATOM 685 C CA . ARG A 1 91 ? -9.466 1.433 22.061 1.00 97.44 91 ARG A CA 1
ATOM 686 C C . ARG A 1 91 ? -8.001 1.867 22.118 1.00 97.44 91 ARG A C 1
ATOM 688 O O . ARG A 1 91 ? -7.725 3.043 22.294 1.00 97.44 91 ARG A O 1
ATOM 695 N N . ASN A 1 92 ? -7.062 0.946 21.902 1.00 97.31 92 ASN A N 1
ATOM 696 C CA . ASN A 1 92 ? -5.633 1.276 21.861 1.00 97.31 92 ASN A CA 1
ATOM 697 C C . ASN A 1 92 ? -5.245 2.186 20.685 1.00 97.31 92 ASN A C 1
ATOM 699 O O . ASN A 1 92 ? -4.183 2.802 20.731 1.00 97.31 92 ASN A O 1
ATOM 703 N N . VAL A 1 93 ? -6.022 2.195 19.599 1.00 96.31 93 VAL A N 1
ATOM 704 C CA . VAL A 1 93 ? -5.818 3.118 18.477 1.00 96.31 93 VAL A CA 1
ATOM 705 C C . VAL A 1 93 ? -6.405 4.483 18.808 1.00 96.31 93 VAL A C 1
ATOM 707 O O . VAL A 1 93 ? -5.714 5.464 18.591 1.00 96.31 93 VAL A O 1
ATOM 710 N N . LEU A 1 94 ? -7.617 4.530 19.370 1.00 95.75 94 LEU A N 1
ATOM 711 C CA . LEU A 1 94 ? -8.305 5.776 19.735 1.00 95.75 94 LEU A CA 1
ATOM 712 C C . LEU A 1 94 ? -7.657 6.515 20.918 1.00 95.75 94 LEU A C 1
ATOM 714 O O . LEU A 1 94 ? -7.863 7.708 21.082 1.00 95.75 94 LEU A O 1
ATOM 718 N N . ALA A 1 95 ? -6.904 5.808 21.763 1.00 94.12 95 ALA A N 1
ATOM 719 C CA . ALA A 1 95 ? -6.180 6.393 22.893 1.00 94.12 95 ALA A CA 1
ATOM 720 C C . ALA A 1 95 ? -4.810 6.993 22.513 1.00 94.12 95 ALA A C 1
ATOM 722 O O . ALA A 1 95 ? -4.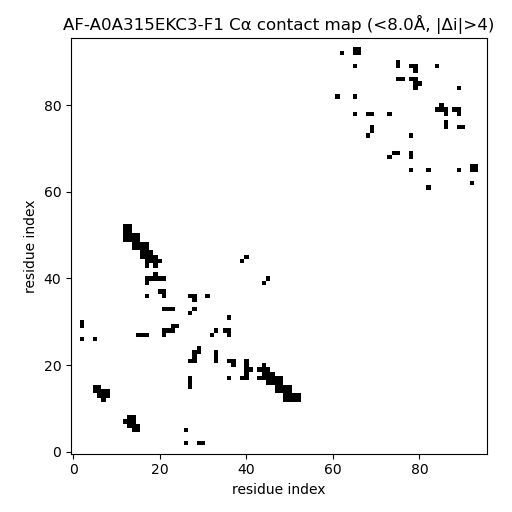079 7.422 23.405 1.00 94.12 95 ALA A O 1
ATOM 723 N N . LYS A 1 96 ? -4.426 6.943 21.231 1.00 79.56 96 LYS A N 1
ATOM 724 C CA . LYS A 1 96 ? -3.196 7.547 20.705 1.00 79.56 96 LYS A CA 1
ATOM 725 C C . LYS A 1 96 ? -3.489 8.883 20.056 1.00 79.56 96 LYS A C 1
ATOM 727 O O . LYS A 1 96 ? -2.596 9.746 20.163 1.00 79.56 96 LYS A O 1
#

Secondary structure (DSSP, 8-state):
--SSGGG--TTS-EEEE--SS--TTSHHHHHH-HHHHHHHHHHHTT-EEEE--THHHHHHHHHHHHHHHHHTT--HHHHHHHTT--HHHHHHHHT-